Protein AF-A0A656GKD3-F1 (afdb_monomer_lite)

Organism: NCBI:txid629261

Radius of gyration: 16.53 Å; chains: 1; bounding box: 44×30×36 Å

Sequence (78 aa):
SEDDGMAVAELETEFAEMDGYTAESRAGELLLGLGIGIEQHNGPMSEVSPGWKLRVLLAQALFSDPEVLLLDEPTNHL

pLDDT: mean 91.46, std 8.47, range [56.31, 97.31]

Foldseek 3Di:
DVVVVVVVVVVVVVCVVLVVVCLLVLLQVQCVVLPNDPVCSPPDLVPPDPLCSLSNVVSVVCSSVDPDDDDDPSPPRD

InterPro domains:
  IPR003439 ABC transporter-like, ATP-binding domain [PF00005] (18-76)
  IPR027417 P-loop containing nucleoside triphosphate hydrolase [G3DSA:3.40.50.300] (4-78)
  IPR027417 P-loop containing nucleoside triphosphate hydrolase [SSF52540] (15-78)
  IPR050611 ABCF protein [PTHR19211] (6-78)

Secondary structure (DSSP, 8-state):
-HHHHHHHHHHHHHHHHTTGGGHHHHHHHHHHHTT--GGGTTS-TTTS-HHHHHHHHHHHHHHT--S----SSTTTT-

Structure (mmCIF, N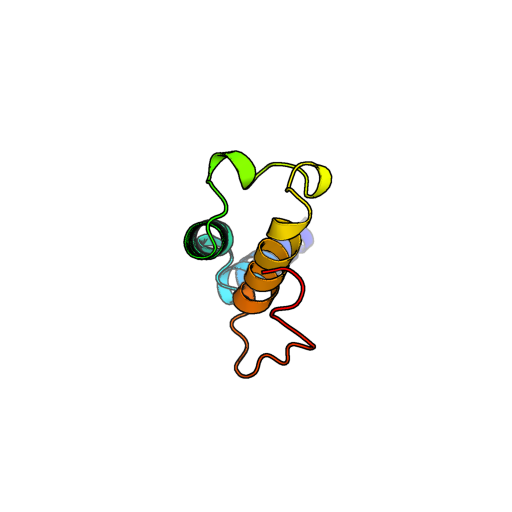/CA/C/O backbone):
data_AF-A0A656GKD3-F1
#
_entry.id   AF-A0A656GKD3-F1
#
loop_
_atom_site.group_PDB
_atom_site.id
_atom_site.type_symbol
_atom_site.label_atom_id
_atom_site.label_alt_id
_atom_site.label_comp_id
_atom_site.label_asym_id
_atom_site.label_entity_id
_atom_site.label_seq_id
_atom_site.pdbx_PDB_ins_code
_atom_site.Cartn_x
_atom_site.Cartn_y
_atom_site.Cartn_z
_atom_site.occupancy
_atom_site.B_iso_or_equiv
_atom_site.auth_seq_id
_atom_site.auth_comp_id
_atom_site.auth_asym_id
_atom_site.auth_atom_id
_atom_site.pdbx_PDB_model_num
ATOM 1 N N . SER A 1 1 ? 29.478 2.319 -15.868 1.00 86.44 1 SER A N 1
ATOM 2 C CA . SER A 1 1 ? 30.158 1.460 -16.865 1.00 86.44 1 SER A CA 1
ATOM 3 C C . SER A 1 1 ? 29.106 0.895 -17.815 1.00 86.44 1 SER A C 1
ATOM 5 O O . SER A 1 1 ? 27.936 1.214 -17.636 1.00 86.44 1 SER A O 1
ATOM 7 N N . GLU A 1 2 ? 29.475 0.114 -18.837 1.00 88.12 2 GLU A N 1
ATOM 8 C CA . GLU A 1 2 ? 28.480 -0.629 -19.640 1.00 88.12 2 GLU A CA 1
ATOM 9 C C . GLU A 1 2 ? 27.654 -1.584 -18.759 1.00 88.12 2 GLU A C 1
ATOM 11 O O . GLU A 1 2 ? 26.438 -1.653 -18.919 1.00 88.12 2 GLU A O 1
ATOM 16 N N . ASP A 1 3 ? 28.290 -2.204 -17.759 1.00 91.81 3 ASP A N 1
ATOM 17 C CA . ASP A 1 3 ? 27.629 -3.080 -16.782 1.00 91.81 3 ASP A CA 1
ATOM 18 C C . ASP A 1 3 ? 26.543 -2.349 -15.970 1.00 91.81 3 ASP A C 1
ATOM 20 O O . ASP A 1 3 ? 25.436 -2.863 -15.823 1.00 91.81 3 ASP A O 1
ATOM 24 N N . ASP A 1 4 ? 26.811 -1.118 -15.504 1.00 93.56 4 ASP A N 1
ATOM 25 C CA . ASP A 1 4 ? 25.805 -0.313 -14.787 1.00 93.56 4 ASP A CA 1
ATOM 26 C C . ASP A 1 4 ? 24.594 0.005 -15.682 1.00 93.56 4 ASP A C 1
ATOM 28 O O . ASP A 1 4 ? 23.459 0.043 -15.215 1.00 93.56 4 ASP A O 1
ATOM 32 N N . GLY A 1 5 ? 24.828 0.233 -16.980 1.00 94.06 5 GLY A N 1
ATOM 33 C CA . GLY A 1 5 ? 23.762 0.502 -17.944 1.00 94.06 5 GLY A CA 1
ATOM 34 C C . GLY A 1 5 ? 22.859 -0.709 -18.177 1.00 94.06 5 GLY A C 1
ATOM 35 O O . GLY A 1 5 ? 21.643 -0.549 -18.268 1.00 94.06 5 GLY A O 1
ATOM 36 N N . MET A 1 6 ? 23.435 -1.915 -18.231 1.00 95.69 6 MET A N 1
ATOM 37 C CA . MET A 1 6 ? 22.662 -3.159 -18.335 1.00 95.69 6 MET A CA 1
ATOM 38 C C . MET A 1 6 ? 21.836 -3.414 -17.070 1.00 95.69 6 MET A C 1
ATOM 40 O O . MET A 1 6 ? 20.650 -3.706 -17.182 1.00 95.69 6 MET A O 1
ATOM 44 N N . ALA A 1 7 ? 22.415 -3.206 -15.883 1.00 96.19 7 ALA A N 1
ATOM 45 C CA . ALA A 1 7 ? 21.701 -3.370 -14.616 1.00 96.19 7 ALA A CA 1
ATOM 46 C C . ALA A 1 7 ? 20.499 -2.416 -14.483 1.00 96.19 7 ALA A C 1
ATOM 48 O O . ALA A 1 7 ? 19.430 -2.817 -14.030 1.00 96.19 7 ALA A O 1
ATOM 49 N N . VAL A 1 8 ? 20.641 -1.155 -14.912 1.00 96.00 8 VAL A N 1
ATOM 50 C CA . VAL A 1 8 ? 19.519 -0.198 -14.928 1.00 96.00 8 VAL A CA 1
ATOM 51 C C . VAL A 1 8 ? 18.421 -0.649 -15.890 1.00 96.00 8 VAL A C 1
ATOM 53 O O . VAL A 1 8 ? 17.248 -0.572 -15.544 1.00 96.00 8 VAL A O 1
ATOM 56 N N . ALA A 1 9 ? 18.777 -1.143 -17.077 1.00 96.25 9 ALA A N 1
ATOM 57 C CA . ALA A 1 9 ? 17.792 -1.611 -18.049 1.00 96.25 9 ALA A CA 1
ATOM 58 C C . ALA A 1 9 ? 16.995 -2.830 -17.544 1.00 96.25 9 ALA A C 1
ATOM 60 O O . ALA A 1 9 ? 15.788 -2.911 -17.781 1.00 96.25 9 ALA A O 1
ATOM 61 N N . GLU A 1 10 ? 17.648 -3.753 -16.832 1.00 96.62 10 GLU A N 1
ATOM 62 C CA . GLU A 1 10 ? 16.982 -4.886 -16.176 1.00 96.62 10 GLU A CA 1
ATOM 63 C C . GLU A 1 10 ? 15.990 -4.406 -15.107 1.00 96.62 10 GLU A C 1
ATOM 65 O O . GLU A 1 10 ? 14.829 -4.809 -15.136 1.00 96.62 10 GLU A O 1
ATOM 70 N N . LEU A 1 11 ? 16.403 -3.477 -14.236 1.00 96.00 11 LEU A N 1
ATOM 71 C CA . LEU A 1 11 ? 15.534 -2.911 -13.199 1.00 96.00 11 LEU A CA 1
ATOM 72 C C . LEU A 1 11 ? 14.347 -2.128 -13.772 1.00 96.00 11 LEU A C 1
ATOM 74 O O . LEU A 1 11 ? 13.240 -2.251 -13.261 1.00 96.00 11 LEU A O 1
ATOM 78 N N . GLU A 1 12 ? 14.546 -1.333 -14.825 1.00 96.00 12 GLU A N 1
ATOM 79 C CA . GLU A 1 12 ? 13.453 -0.609 -15.495 1.00 96.00 12 GLU A CA 1
ATOM 80 C C . GLU A 1 12 ? 12.444 -1.577 -16.123 1.00 96.00 12 GLU A C 1
ATOM 82 O O . GLU A 1 12 ? 11.238 -1.334 -16.081 1.00 96.00 12 GLU A O 1
ATOM 87 N N . THR A 1 13 ? 12.926 -2.696 -16.672 1.00 96.50 13 THR A N 1
ATOM 88 C CA . THR A 1 13 ? 12.056 -3.745 -17.221 1.00 96.50 13 THR A CA 1
ATOM 89 C C . THR A 1 13 ? 11.235 -4.396 -16.112 1.00 96.50 13 THR A C 1
ATOM 91 O O . THR A 1 13 ? 10.013 -4.440 -16.217 1.00 96.50 13 THR A O 1
ATOM 94 N N . GLU A 1 14 ? 11.879 -4.825 -15.023 1.00 95.25 14 GLU A N 1
ATOM 95 C CA . GLU A 1 14 ? 11.199 -5.417 -13.864 1.00 95.25 14 GLU A CA 1
ATOM 96 C C . GLU A 1 14 ? 10.182 -4.436 -13.254 1.00 95.25 14 GLU A C 1
ATOM 98 O O . GLU A 1 14 ? 9.041 -4.792 -12.963 1.00 95.25 14 GLU A O 1
ATOM 103 N N . PHE A 1 15 ? 10.559 -3.163 -13.120 1.00 93.38 15 PHE A N 1
ATOM 104 C CA . PHE A 1 15 ? 9.683 -2.114 -12.610 1.00 93.38 15 PHE A CA 1
ATOM 105 C C . PHE A 1 15 ? 8.453 -1.903 -13.498 1.00 93.38 15 PHE A C 1
ATOM 107 O O . PHE A 1 15 ? 7.342 -1.756 -12.986 1.00 93.38 15 PHE A O 1
ATOM 114 N N . ALA A 1 16 ? 8.631 -1.911 -14.821 1.00 93.75 16 ALA A N 1
ATOM 115 C CA . ALA A 1 16 ? 7.532 -1.805 -15.771 1.00 93.75 16 ALA A CA 1
ATOM 116 C C . ALA A 1 16 ? 6.604 -3.031 -15.719 1.00 93.75 16 ALA A C 1
ATOM 118 O O . ALA A 1 16 ? 5.387 -2.860 -15.745 1.00 93.75 16 ALA A O 1
ATOM 119 N N . GLU A 1 17 ? 7.157 -4.243 -15.609 1.00 93.12 17 GLU A N 1
ATOM 120 C CA . GLU A 1 17 ? 6.393 -5.494 -15.485 1.00 93.12 17 GLU A CA 1
ATOM 121 C C . GLU A 1 17 ? 5.556 -5.554 -14.199 1.00 9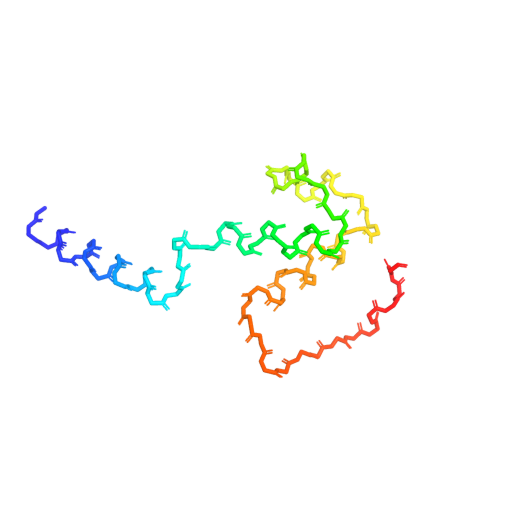3.12 17 GLU A C 1
ATOM 123 O O . GLU A 1 17 ? 4.483 -6.153 -14.191 1.00 93.12 17 GLU A O 1
ATOM 128 N N . MET A 1 18 ? 6.007 -4.895 -13.127 1.00 89.62 18 MET A N 1
ATOM 129 C CA . MET A 1 18 ? 5.277 -4.766 -11.860 1.00 89.62 18 MET A CA 1
ATOM 130 C C . MET A 1 18 ? 4.289 -3.584 -11.824 1.00 89.62 18 MET A C 1
ATOM 132 O O . MET A 1 18 ? 3.868 -3.167 -10.743 1.00 89.62 18 MET A O 1
ATOM 136 N N . ASP A 1 19 ? 3.942 -2.999 -12.975 1.00 91.50 19 ASP A N 1
ATOM 137 C CA . ASP A 1 19 ? 3.097 -1.800 -13.080 1.00 91.50 19 ASP A CA 1
ATOM 138 C C . ASP A 1 19 ? 3.620 -0.600 -12.260 1.00 91.50 19 ASP A C 1
ATOM 140 O O . ASP A 1 19 ? 2.852 0.273 -11.832 1.00 91.50 19 ASP A O 1
ATOM 144 N N . GLY A 1 20 ? 4.938 -0.521 -12.054 1.00 92.06 20 GLY A N 1
ATOM 145 C CA . GLY A 1 20 ? 5.585 0.414 -11.134 1.00 92.06 20 GLY A CA 1
ATOM 146 C C . GLY A 1 20 ? 5.267 1.885 -11.412 1.00 92.06 20 GLY A C 1
ATOM 147 O O . GLY A 1 20 ? 5.077 2.665 -10.480 1.00 92.06 20 GLY A O 1
ATOM 148 N N . TYR A 1 21 ? 5.099 2.271 -12.682 1.00 92.81 21 TYR A N 1
ATOM 149 C CA . TYR A 1 21 ? 4.740 3.646 -13.057 1.00 92.81 21 TYR A CA 1
ATOM 150 C C . TYR A 1 21 ? 3.334 4.064 -12.595 1.00 92.81 21 TYR A C 1
ATOM 152 O O . TYR A 1 21 ? 3.044 5.255 -12.509 1.00 92.81 21 TYR A O 1
ATOM 160 N N . THR A 1 22 ? 2.457 3.101 -12.300 1.00 95.06 22 THR A N 1
ATOM 161 C CA . THR A 1 22 ? 1.092 3.350 -11.804 1.00 95.06 22 THR A CA 1
ATOM 162 C C . THR A 1 22 ? 0.933 3.056 -10.314 1.00 95.06 22 THR A C 1
ATOM 164 O O . THR A 1 22 ? -0.121 3.351 -9.744 1.00 95.06 22 THR A O 1
ATOM 167 N N . ALA A 1 23 ? 1.972 2.514 -9.671 1.00 94.50 23 ALA A N 1
ATOM 168 C CA . ALA A 1 23 ? 1.944 2.048 -8.290 1.00 94.50 23 ALA A CA 1
ATOM 169 C C . ALA A 1 23 ? 1.434 3.115 -7.312 1.00 94.50 23 ALA A C 1
ATOM 171 O O . ALA A 1 23 ? 0.559 2.840 -6.495 1.00 94.50 23 ALA A O 1
ATOM 172 N N . GLU A 1 24 ? 1.921 4.351 -7.427 1.00 94.75 24 GLU A N 1
ATOM 173 C CA . GLU A 1 24 ? 1.524 5.442 -6.532 1.00 94.75 24 GLU A CA 1
ATOM 174 C C . GLU A 1 24 ? 0.037 5.801 -6.684 1.00 94.75 24 GLU A C 1
ATOM 176 O O . GLU A 1 24 ? -0.678 5.922 -5.688 1.00 94.75 24 GLU A O 1
AT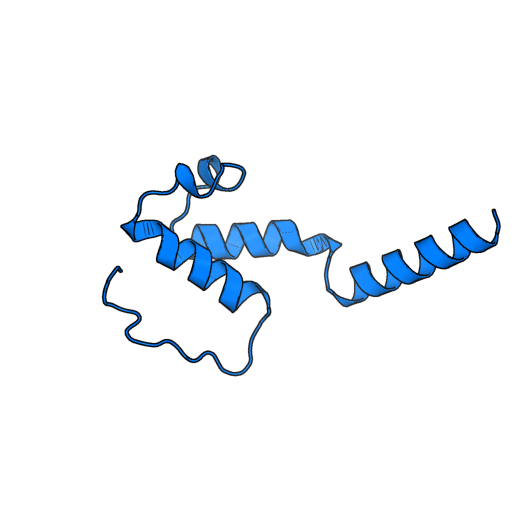OM 181 N N . SER A 1 25 ? -0.462 5.879 -7.924 1.00 95.75 25 SER A N 1
ATOM 182 C CA . SER A 1 25 ? -1.882 6.149 -8.199 1.00 95.75 25 SER A CA 1
ATOM 183 C C . SER A 1 25 ? -2.774 5.042 -7.639 1.00 95.75 25 SER A C 1
ATOM 185 O O . SER A 1 25 ? -3.747 5.325 -6.941 1.00 95.75 25 SER A O 1
ATOM 187 N N . ARG A 1 26 ? -2.412 3.773 -7.875 1.00 96.19 26 ARG A N 1
ATOM 188 C CA . ARG A 1 26 ? -3.159 2.609 -7.370 1.00 96.19 26 ARG A CA 1
ATOM 189 C C . ARG A 1 26 ? -3.185 2.562 -5.843 1.00 96.19 26 ARG A C 1
ATOM 191 O O . ARG A 1 26 ? -4.233 2.304 -5.252 1.00 96.19 26 ARG A O 1
ATOM 198 N N . ALA A 1 27 ? -2.052 2.830 -5.194 1.00 96.44 27 ALA A N 1
ATOM 199 C CA . ALA A 1 27 ? -1.973 2.888 -3.737 1.00 96.44 27 ALA A CA 1
ATOM 200 C C . ALA A 1 27 ? -2.868 4.005 -3.177 1.00 96.44 27 ALA A C 1
ATOM 202 O O . ALA A 1 27 ? -3.629 3.772 -2.235 1.00 96.44 27 ALA A O 1
ATOM 203 N N . GLY A 1 28 ? -2.835 5.190 -3.795 1.00 97.00 28 GLY A N 1
ATOM 204 C CA . GLY A 1 28 ? -3.687 6.317 -3.422 1.00 97.00 28 GLY A CA 1
ATOM 205 C C . GLY A 1 28 ? -5.181 6.013 -3.566 1.00 97.00 28 GLY A C 1
ATOM 206 O O . GLY A 1 28 ? -5.959 6.323 -2.662 1.00 97.00 28 GLY A O 1
ATOM 207 N N . GLU A 1 29 ? -5.586 5.357 -4.656 1.00 97.12 29 GLU A N 1
ATOM 208 C CA . GLU A 1 29 ? -6.971 4.930 -4.895 1.00 97.12 29 GLU A CA 1
ATOM 209 C C . GLU A 1 29 ? -7.465 3.926 -3.843 1.00 97.12 29 GLU A C 1
ATOM 211 O O . GLU A 1 29 ? -8.565 4.090 -3.308 1.00 97.12 29 GLU A O 1
ATOM 216 N N . LEU A 1 30 ? -6.649 2.927 -3.486 1.00 97.31 30 LEU A N 1
ATOM 217 C CA . LEU A 1 30 ? -6.982 1.954 -2.437 1.00 9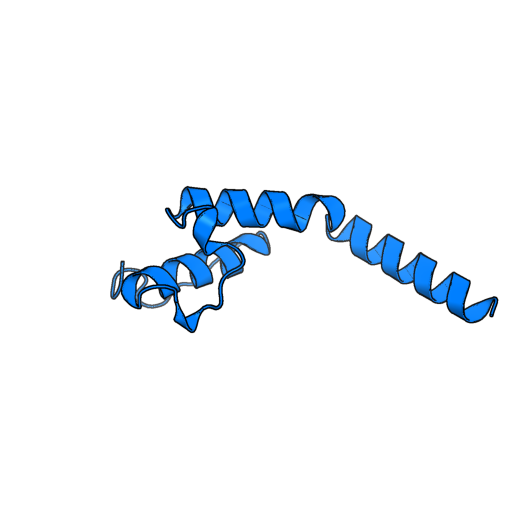7.31 30 LEU A CA 1
ATOM 218 C C . LEU A 1 30 ? -7.135 2.620 -1.066 1.00 97.31 30 LEU A C 1
ATOM 220 O O . LEU A 1 30 ? -8.109 2.368 -0.353 1.00 97.31 30 LEU A O 1
ATOM 224 N N . LEU A 1 31 ? -6.192 3.491 -0.702 1.00 97.06 31 LEU A N 1
ATOM 225 C CA . LEU A 1 31 ? -6.222 4.228 0.561 1.00 97.06 31 LEU A CA 1
ATOM 226 C C . LEU A 1 31 ? -7.467 5.119 0.656 1.00 97.06 31 LEU A C 1
ATOM 228 O O . LEU A 1 31 ? -8.172 5.073 1.667 1.00 97.06 31 LEU A O 1
ATOM 232 N N . LEU A 1 32 ? -7.789 5.856 -0.410 1.00 96.88 32 LEU A N 1
ATOM 233 C CA . LEU A 1 32 ? -9.009 6.661 -0.506 1.00 96.88 32 LEU A CA 1
ATOM 234 C C . LEU A 1 32 ? -10.277 5.810 -0.385 1.00 96.88 32 LEU A C 1
ATOM 236 O O . LEU A 1 32 ? -11.180 6.169 0.371 1.00 96.88 32 LEU A O 1
ATOM 240 N N . GLY A 1 33 ? -10.339 4.669 -1.078 1.00 95.50 33 GLY A N 1
ATOM 241 C CA . GLY A 1 33 ? -11.470 3.738 -1.017 1.00 95.50 33 GLY A CA 1
ATOM 242 C C . GLY A 1 33 ? -11.721 3.170 0.384 1.00 95.50 33 GLY A C 1
ATOM 243 O O . GLY A 1 33 ? -12.857 2.860 0.739 1.00 95.50 33 GLY A O 1
ATOM 244 N N . LEU A 1 34 ? -10.677 3.101 1.212 1.00 94.19 34 LEU A N 1
ATOM 245 C CA . LEU A 1 34 ? -10.736 2.671 2.612 1.00 94.19 34 LEU A CA 1
ATOM 246 C C . LEU A 1 34 ? -10.885 3.847 3.603 1.00 94.19 34 LEU A C 1
ATOM 248 O O . LEU A 1 34 ? -10.967 3.648 4.822 1.00 94.19 34 LEU A O 1
ATOM 252 N N . GLY A 1 35 ? -10.986 5.072 3.080 1.00 93.56 35 GLY A N 1
ATOM 253 C CA . GLY A 1 35 ? -11.261 6.308 3.809 1.00 93.56 35 GLY A CA 1
ATOM 254 C C . GLY A 1 35 ? -10.030 7.024 4.375 1.00 93.56 35 GLY A C 1
ATOM 255 O O . GLY A 1 35 ? -10.198 7.913 5.206 1.00 93.56 35 GLY A O 1
ATOM 256 N N . ILE A 1 36 ? -8.814 6.646 3.971 1.00 95.38 36 ILE A N 1
ATOM 257 C CA . ILE A 1 36 ? -7.579 7.350 4.340 1.00 95.38 36 ILE A CA 1
ATOM 258 C C . ILE A 1 36 ? -7.407 8.547 3.397 1.00 95.38 36 ILE A C 1
ATOM 260 O O . ILE A 1 36 ? -7.227 8.377 2.187 1.00 95.38 36 ILE A O 1
ATOM 264 N N . GLY A 1 37 ? -7.481 9.758 3.951 1.00 95.12 37 GLY A N 1
ATOM 265 C CA . GLY A 1 37 ? -7.398 10.998 3.180 1.00 95.12 37 GLY A CA 1
ATOM 266 C C . GLY A 1 37 ? -6.017 11.223 2.559 1.00 95.12 37 GLY A C 1
ATOM 267 O O . GLY A 1 37 ? -5.004 10.749 3.077 1.00 95.12 37 GLY A O 1
ATOM 268 N N . ILE A 1 38 ? -5.975 11.962 1.444 1.00 95.56 38 ILE A N 1
ATOM 269 C CA . ILE A 1 38 ? -4.744 12.262 0.680 1.00 95.56 38 ILE A CA 1
ATOM 270 C C . ILE A 1 38 ? -3.691 12.931 1.567 1.00 95.56 38 ILE A C 1
ATOM 272 O O . ILE A 1 38 ? -2.497 12.668 1.444 1.00 95.56 38 ILE A O 1
ATOM 276 N N . GLU A 1 39 ? -4.128 13.764 2.508 1.00 95.06 39 GLU A N 1
ATOM 277 C CA . GLU A 1 39 ? -3.268 14.443 3.472 1.00 95.06 39 GLU A CA 1
ATOM 278 C C . GLU A 1 39 ? -2.483 13.484 4.379 1.00 95.06 39 GLU A C 1
ATOM 280 O O . GLU A 1 39 ? -1.475 13.884 4.956 1.00 95.06 39 GLU A O 1
ATOM 285 N N . GLN A 1 40 ? -2.912 12.222 4.484 1.00 94.25 40 GLN A N 1
ATOM 286 C CA . GLN A 1 40 ? -2.287 11.192 5.313 1.00 94.25 40 GLN A CA 1
ATOM 287 C C . GLN A 1 40 ? -1.433 10.197 4.509 1.00 94.25 40 GLN A C 1
ATOM 289 O O . GLN A 1 40 ? -0.747 9.381 5.119 1.00 94.25 40 GLN A O 1
ATOM 294 N N . HIS A 1 41 ? -1.439 10.242 3.167 1.00 95.25 41 HIS A N 1
ATOM 295 C CA . HIS A 1 41 ? -0.787 9.223 2.317 1.00 95.25 41 HIS A CA 1
ATOM 296 C C . HIS A 1 41 ? 0.735 9.174 2.475 1.00 95.25 41 HIS A C 1
ATOM 298 O O . HIS A 1 41 ? 1.327 8.103 2.405 1.00 95.25 41 HIS A O 1
ATOM 304 N N . ASN A 1 42 ? 1.357 10.325 2.727 1.00 95.19 42 ASN A N 1
ATOM 305 C CA . ASN A 1 42 ? 2.815 10.465 2.818 1.00 95.19 42 ASN A CA 1
ATOM 306 C C . ASN A 1 42 ? 3.323 10.604 4.264 1.00 95.19 42 ASN A C 1
ATOM 308 O O . ASN A 1 42 ? 4.515 10.818 4.490 1.00 95.19 42 ASN A O 1
ATOM 312 N N . GLY A 1 43 ? 2.419 10.533 5.244 1.00 93.94 43 GLY A N 1
ATOM 313 C CA . GLY A 1 43 ? 2.750 10.631 6.661 1.00 93.94 43 GLY A CA 1
ATOM 314 C C . GLY A 1 43 ? 3.250 9.302 7.236 1.00 93.94 43 GLY A C 1
ATOM 315 O O . GLY A 1 43 ? 2.992 8.231 6.681 1.00 93.94 43 GLY A O 1
ATOM 316 N N . PRO A 1 44 ? 3.954 9.323 8.377 1.00 95.62 44 PRO A N 1
ATOM 317 C CA . PRO A 1 44 ? 4.354 8.095 9.045 1.00 95.62 44 PRO A CA 1
ATOM 318 C C . PRO A 1 44 ? 3.134 7.352 9.614 1.00 95.62 44 PRO A C 1
ATOM 320 O O . PRO A 1 44 ? 2.214 7.946 10.175 1.00 95.62 44 PRO A O 1
ATOM 323 N N . MET A 1 45 ? 3.176 6.016 9.600 1.00 92.69 45 MET A N 1
ATOM 324 C CA . MET A 1 45 ? 2.129 5.147 10.174 1.00 92.69 45 MET A CA 1
ATOM 325 C C . MET A 1 45 ? 1.840 5.430 11.664 1.00 92.69 45 MET A C 1
ATOM 327 O O . MET A 1 45 ? 0.783 5.074 12.185 1.00 92.69 45 MET A O 1
ATOM 331 N N . SER A 1 46 ? 2.770 6.062 12.387 1.00 94.69 46 SER A N 1
ATOM 332 C CA . SER A 1 46 ? 2.570 6.506 13.772 1.00 94.69 46 SER A CA 1
ATOM 333 C C . SER A 1 46 ? 1.506 7.596 13.923 1.00 94.69 46 SER A C 1
ATOM 335 O O . SER A 1 46 ? 0.902 7.678 14.988 1.00 94.69 46 SER A O 1
ATOM 337 N N . GLU A 1 47 ? 1.273 8.404 12.887 1.00 93.00 47 GLU A N 1
ATOM 338 C CA . GLU A 1 47 ? 0.277 9.486 12.869 1.00 93.00 47 GLU A CA 1
ATOM 339 C C . GLU A 1 47 ? -1.119 8.999 12.453 1.00 93.00 47 GLU A C 1
ATOM 341 O O . GLU A 1 47 ? -2.121 9.666 12.712 1.00 93.00 47 GLU A O 1
ATOM 346 N N . VAL A 1 48 ? -1.210 7.799 11.874 1.00 92.19 48 VAL A N 1
ATOM 347 C CA . VAL A 1 48 ? -2.487 7.143 11.582 1.00 92.19 48 VAL A CA 1
ATOM 348 C C . VAL A 1 48 ? -3.108 6.656 12.889 1.00 92.19 48 VAL A C 1
ATOM 350 O O . VAL A 1 48 ? -2.475 5.954 13.686 1.00 92.19 48 VAL A O 1
ATOM 353 N N . SER A 1 49 ? -4.373 7.011 13.119 1.00 90.69 49 SER A N 1
ATOM 354 C CA . SER A 1 49 ? -5.069 6.610 14.342 1.00 90.69 49 SER A CA 1
ATOM 355 C C . SER A 1 49 ? -5.164 5.075 14.460 1.00 90.69 49 SER A C 1
ATOM 357 O O . SER A 1 49 ? -5.312 4.393 13.444 1.00 90.69 49 SER A O 1
ATOM 359 N N . PRO A 1 50 ? -5.090 4.491 15.674 1.00 86.56 50 PRO A N 1
ATOM 360 C CA . PRO A 1 50 ? -4.999 3.038 15.846 1.00 86.56 50 PRO A CA 1
ATOM 361 C C . PRO A 1 50 ? -6.088 2.227 15.128 1.00 86.56 50 PRO A C 1
ATOM 363 O O . PRO A 1 50 ? -5.761 1.225 14.501 1.00 86.56 50 PRO A O 1
ATOM 366 N N . GLY A 1 51 ? -7.348 2.684 15.148 1.00 84.31 51 GLY A N 1
ATOM 367 C CA . GLY A 1 51 ? -8.460 2.008 14.457 1.00 84.31 51 GLY A CA 1
ATOM 368 C C . GLY A 1 51 ? -8.387 2.074 12.927 1.00 84.31 51 GLY A C 1
ATOM 369 O O . GLY A 1 51 ? -8.996 1.273 12.232 1.00 84.31 51 GLY A O 1
ATOM 370 N N . TRP A 1 52 ? -7.595 2.993 12.376 1.00 90.44 52 TRP A N 1
ATOM 371 C CA . TRP A 1 52 ? -7.437 3.158 10.931 1.00 90.44 52 TRP A CA 1
ATOM 372 C C . TRP A 1 52 ? -6.192 2.455 10.383 1.00 90.44 52 TRP A C 1
ATOM 374 O O . TRP A 1 52 ? -6.102 2.220 9.180 1.00 90.44 52 TRP A O 1
ATOM 384 N N . LYS A 1 53 ? -5.260 2.036 11.249 1.00 92.38 53 LYS A N 1
ATOM 385 C C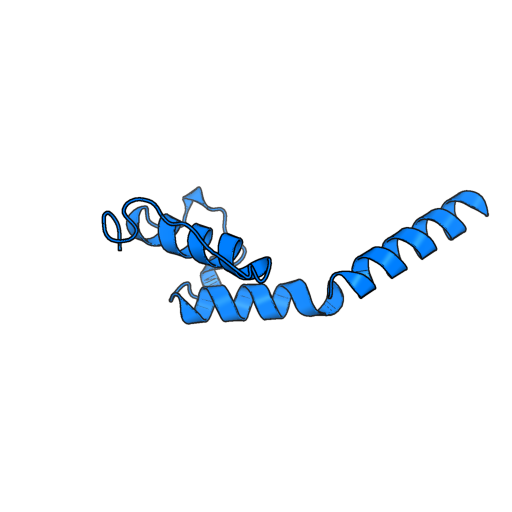A . LYS A 1 53 ? -4.065 1.279 10.840 1.00 92.38 53 LYS A CA 1
ATOM 386 C C . LYS A 1 53 ? -4.419 -0.035 10.153 1.00 92.38 53 LYS A C 1
ATOM 388 O O . LYS A 1 53 ? -3.768 -0.390 9.177 1.00 92.38 53 LYS A O 1
ATOM 393 N N . LEU A 1 54 ? -5.474 -0.721 10.608 1.00 90.88 54 LEU A N 1
ATOM 394 C CA . LEU A 1 54 ? -5.953 -1.945 9.959 1.00 90.88 54 LEU A CA 1
ATOM 395 C C . LEU A 1 54 ? -6.363 -1.690 8.502 1.00 90.88 54 LEU A C 1
ATOM 397 O O . LEU A 1 54 ? -6.100 -2.519 7.641 1.00 90.88 54 LEU A O 1
ATOM 401 N N . ARG A 1 55 ? -6.943 -0.523 8.207 1.00 92.94 55 ARG A N 1
ATOM 402 C CA . ARG A 1 55 ? -7.339 -0.150 6.844 1.00 92.94 55 ARG A CA 1
ATOM 403 C C . ARG A 1 55 ? -6.132 0.102 5.949 1.00 92.94 55 ARG A C 1
ATOM 405 O O . ARG A 1 55 ? -6.132 -0.333 4.807 1.00 92.94 55 ARG A O 1
ATOM 412 N N . VAL A 1 56 ? -5.079 0.724 6.475 1.00 94.94 56 VAL A N 1
ATOM 413 C CA . VAL A 1 56 ? -3.809 0.877 5.745 1.00 94.94 56 VAL A CA 1
ATOM 414 C C . VAL A 1 56 ? -3.174 -0.490 5.454 1.00 94.94 56 VAL A C 1
ATOM 416 O O . VAL A 1 56 ? -2.732 -0.733 4.337 1.00 94.94 56 VAL A O 1
ATOM 419 N N . LEU A 1 57 ? -3.183 -1.415 6.420 1.00 92.75 57 LEU A N 1
ATOM 420 C CA . LEU A 1 57 ? -2.686 -2.783 6.212 1.00 92.75 57 LEU A CA 1
ATOM 421 C C . LEU A 1 57 ? -3.547 -3.573 5.215 1.00 92.75 57 LEU A C 1
ATOM 423 O O . LEU A 1 57 ? -3.017 -4.330 4.407 1.00 92.75 57 LEU A O 1
ATOM 427 N N . LEU A 1 58 ? -4.866 -3.370 5.225 1.00 93.25 58 LEU A N 1
ATOM 428 C CA . LEU A 1 58 ? -5.764 -3.946 4.227 1.00 93.25 58 LEU A CA 1
ATOM 429 C C . LEU A 1 58 ? -5.469 -3.388 2.829 1.00 93.25 58 LEU A C 1
ATOM 431 O O . LEU A 1 58 ? -5.391 -4.164 1.882 1.00 93.25 58 LEU A O 1
ATOM 435 N N . ALA A 1 59 ? -5.240 -2.076 2.699 1.00 95.38 59 ALA A N 1
ATOM 436 C CA . ALA A 1 59 ? 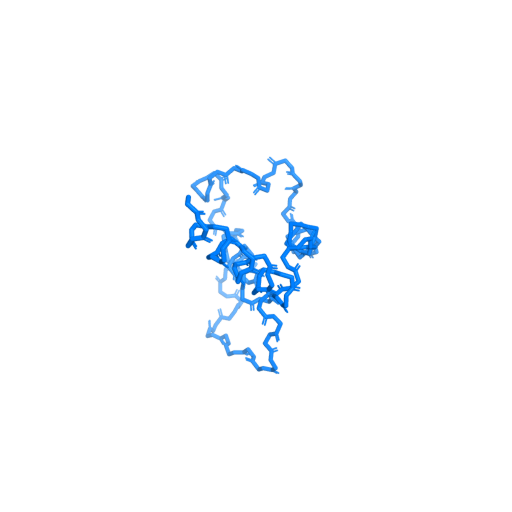-4.818 -1.457 1.442 1.00 95.38 59 ALA A CA 1
ATOM 437 C C . ALA A 1 59 ? -3.528 -2.102 0.917 1.00 95.38 59 ALA A C 1
ATOM 439 O O . ALA A 1 59 ? -3.449 -2.460 -0.252 1.00 95.38 59 ALA A O 1
ATOM 440 N N . GLN A 1 60 ? -2.548 -2.312 1.801 1.00 94.31 60 GLN A N 1
ATOM 441 C CA . GLN A 1 60 ? -1.285 -2.967 1.467 1.00 94.31 60 GLN A CA 1
ATOM 442 C C . GLN A 1 60 ? -1.490 -4.405 0.974 1.00 94.31 60 GLN A C 1
ATOM 444 O O . GLN A 1 60 ? -0.882 -4.797 -0.017 1.00 94.31 60 GLN A O 1
ATOM 449 N N . ALA A 1 61 ? -2.348 -5.183 1.635 1.00 94.31 61 ALA A N 1
ATOM 450 C CA . ALA A 1 61 ? -2.646 -6.552 1.219 1.00 94.31 61 ALA A CA 1
ATOM 451 C C . ALA A 1 61 ? -3.388 -6.607 -0.127 1.00 94.31 61 ALA A C 1
ATOM 453 O O . ALA A 1 61 ? -3.138 -7.498 -0.930 1.00 94.31 61 ALA A O 1
ATOM 454 N N . LEU A 1 62 ? -4.283 -5.650 -0.389 1.00 94.56 62 LEU A N 1
ATOM 455 C CA . LEU A 1 62 ? -5.004 -5.543 -1.661 1.00 94.56 62 LEU A CA 1
ATOM 456 C C . LEU A 1 62 ? -4.123 -5.016 -2.802 1.00 94.56 62 LEU A C 1
ATOM 458 O O . LEU A 1 62 ? -4.385 -5.321 -3.961 1.00 94.56 62 LEU A O 1
ATOM 462 N N . PHE A 1 63 ? -3.079 -4.243 -2.494 1.00 95.12 63 PHE A N 1
ATOM 463 C CA . PHE A 1 63 ? -2.195 -3.650 -3.498 1.00 95.12 63 PHE A CA 1
ATOM 464 C C . PHE A 1 63 ? -1.478 -4.700 -4.354 1.00 95.12 63 PHE A C 1
ATOM 466 O O . PHE A 1 63 ? -1.300 -4.494 -5.552 1.00 95.12 63 PHE A O 1
ATOM 473 N N . SER A 1 64 ? -1.129 -5.848 -3.766 1.00 90.62 64 SER A N 1
ATOM 474 C CA . SER A 1 64 ? -0.521 -6.974 -4.484 1.00 90.62 64 SER A CA 1
ATOM 475 C C . SER A 1 64 ? -1.499 -7.758 -5.368 1.00 90.62 64 SER A C 1
ATOM 477 O O . SER A 1 64 ? -1.126 -8.818 -5.854 1.00 90.62 64 SER A O 1
ATOM 479 N N . ASP A 1 65 ? -2.743 -7.288 -5.511 1.00 91.38 65 ASP A N 1
ATOM 480 C CA . ASP A 1 65 ? -3.816 -7.911 -6.296 1.00 91.38 65 ASP A CA 1
ATOM 481 C C . ASP A 1 65 ? -3.975 -9.430 -6.045 1.00 91.38 65 ASP A C 1
ATOM 483 O O . ASP A 1 65 ? -3.837 -10.246 -6.957 1.00 91.38 65 ASP A O 1
ATOM 487 N N . PRO A 1 66 ? -4.187 -9.859 -4.783 1.00 94.31 66 PRO A N 1
ATOM 488 C CA . PRO A 1 66 ? -4.217 -11.278 -4.449 1.00 94.31 66 PRO A CA 1
ATOM 489 C C . PRO A 1 66 ? -5.483 -11.968 -4.976 1.00 94.31 66 PRO A C 1
ATOM 491 O O . PRO A 1 66 ? -6.597 -11.490 -4.769 1.00 94.31 66 PRO A O 1
ATOM 494 N N . GLU A 1 67 ? -5.337 -13.176 -5.530 1.00 95.88 67 GLU A N 1
ATOM 495 C CA . GLU A 1 67 ? -6.485 -14.020 -5.909 1.00 95.88 67 GLU A CA 1
ATOM 496 C C . GLU A 1 67 ? -7.304 -14.480 -4.690 1.00 95.88 67 GLU A C 1
ATOM 498 O O . GLU A 1 67 ? -8.521 -14.659 -4.761 1.00 95.88 67 GLU A O 1
ATOM 503 N N . VAL A 1 68 ? -6.627 -14.698 -3.558 1.00 95.44 68 VAL A N 1
ATOM 504 C CA . VAL A 1 68 ? -7.227 -15.132 -2.295 1.00 95.44 68 VAL A CA 1
ATOM 505 C C . VAL A 1 68 ? -6.602 -14.345 -1.151 1.00 95.44 68 VAL A C 1
ATOM 507 O O . VAL A 1 68 ? -5.384 -14.332 -0.987 1.00 95.44 68 VAL A O 1
ATOM 510 N N . LEU A 1 69 ? -7.448 -13.739 -0.318 1.00 93.44 69 LEU A N 1
ATOM 511 C CA . LEU A 1 69 ? -7.045 -13.018 0.885 1.00 93.44 69 LEU A CA 1
ATOM 512 C C . LEU A 1 69 ? -7.652 -13.696 2.118 1.00 93.44 69 LEU A C 1
ATOM 514 O O . LEU A 1 69 ? -8.874 -13.789 2.242 1.00 93.44 69 LEU A O 1
ATOM 518 N N . LEU A 1 70 ? -6.800 -14.164 3.032 1.00 91.38 70 LEU A N 1
ATOM 519 C CA . LEU A 1 70 ? -7.223 -14.727 4.313 1.00 91.38 70 LEU A CA 1
ATOM 520 C C . LEU A 1 70 ? -7.057 -13.670 5.407 1.00 91.38 70 LEU A C 1
ATOM 522 O O . LEU A 1 70 ? -5.950 -13.190 5.645 1.00 91.38 70 LEU A O 1
ATOM 526 N N . LEU A 1 71 ? -8.155 -13.323 6.071 1.00 89.06 71 LEU A N 1
ATOM 527 C CA . LEU A 1 71 ? -8.168 -12.377 7.180 1.00 89.06 71 LEU A CA 1
ATOM 528 C C . LEU A 1 71 ? -8.615 -13.107 8.440 1.00 89.06 71 LEU A C 1
ATOM 530 O O . LEU A 1 71 ? -9.667 -13.745 8.439 1.00 89.06 71 LEU A O 1
ATOM 534 N N . ASP A 1 72 ? -7.827 -12.992 9.501 1.00 87.06 72 ASP A N 1
ATOM 535 C CA . ASP A 1 72 ? -8.225 -13.464 10.822 1.00 87.06 72 ASP A CA 1
ATOM 536 C C . ASP A 1 72 ? -8.904 -12.314 11.577 1.00 87.06 72 ASP A C 1
ATOM 538 O O . ASP A 1 72 ? -8.329 -11.233 11.702 1.00 87.06 72 ASP A O 1
ATOM 542 N N . GLU A 1 73 ? -10.147 -12.523 12.019 1.00 81.06 73 GLU A N 1
ATOM 543 C CA . GLU A 1 73 ? -10.958 -11.545 12.769 1.00 81.06 73 GLU A CA 1
ATOM 544 C C . GLU A 1 73 ? -10.972 -10.105 12.180 1.00 81.06 73 GLU A C 1
ATOM 546 O O . GLU A 1 73 ? -10.682 -9.130 12.887 1.00 81.06 73 GLU A O 1
ATOM 551 N N . PRO A 1 74 ? -11.349 -9.910 10.895 1.00 66.31 74 PRO A N 1
ATOM 552 C CA . PRO A 1 74 ? -11.199 -8.624 10.198 1.00 66.31 74 PRO A CA 1
ATOM 553 C C . PRO A 1 74 ? -12.026 -7.475 10.792 1.00 66.31 74 PRO A C 1
ATOM 555 O O . PRO A 1 74 ? -11.774 -6.313 10.488 1.00 66.31 74 PRO A O 1
ATOM 558 N N . THR A 1 75 ? -13.025 -7.778 11.621 1.00 66.38 75 THR A N 1
ATOM 559 C CA . THR A 1 75 ? -13.955 -6.796 12.190 1.00 66.38 75 THR A CA 1
ATOM 560 C C . THR A 1 75 ? -13.551 -6.273 13.563 1.00 66.38 75 THR A C 1
ATOM 562 O O . THR A 1 75 ? -14.168 -5.326 14.037 1.00 66.38 75 THR A O 1
ATOM 565 N N . ASN A 1 76 ? -12.542 -6.851 14.223 1.00 61.56 76 ASN A N 1
ATOM 566 C CA . ASN A 1 76 ? -12.258 -6.550 15.635 1.00 61.56 76 ASN A CA 1
ATOM 567 C C . ASN A 1 76 ? -11.746 -5.112 15.880 1.00 61.56 76 ASN A C 1
ATOM 569 O O . ASN A 1 76 ? -11.698 -4.648 17.020 1.00 61.56 76 ASN A O 1
ATOM 573 N N . HIS A 1 77 ? -11.400 -4.388 14.809 1.00 56.84 77 HIS A N 1
ATOM 574 C CA . HIS A 1 77 ? -10.881 -3.018 14.850 1.00 56.84 77 HIS A CA 1
ATOM 575 C C . HIS A 1 77 ? -11.405 -2.114 13.710 1.00 56.84 77 HIS A C 1
ATOM 577 O O . HIS A 1 77 ? -10.781 -1.085 13.447 1.00 56.84 77 HIS A O 1
ATOM 583 N N . LEU A 1 78 ? -12.495 -2.496 13.019 1.00 56.31 78 LEU A N 1
ATOM 584 C CA . LEU A 1 78 ? -13.090 -1.725 11.906 1.00 56.31 78 LEU A CA 1
ATOM 585 C C . LEU A 1 78 ? -14.071 -0.630 12.344 1.00 56.31 78 LEU A C 1
ATOM 587 O O . LEU A 1 78 ? -14.792 -0.843 13.344 1.00 56.31 78 LEU A O 1
#